Protein AF-A0A061P951-F1 (afdb_monomer)

pLDDT: mean 80.26, std 15.54, range [31.3, 96.44]

Secondary structure (DSSP, 8-state):
---------EEEEEETTEEEEE--TT--HHHHHHHHHHHHHHHHT--S-TTS--HHHHHHHHHHHHHHHHHHHS-HHHHHHHHHHHTTT-SEEEHHHHHHHHT--HHHHHHHHHHHHSS--SEEEE-TTS-EEEE-----

Solvent-accessible surface area (backbone atoms only — not comparable to full-atom values): 8214 Å² total; per-residue (Å²): 130,83,88,84,64,92,66,79,51,50,57,46,73,75,60,62,68,34,60,54,76,45,73,62,83,91,60,56,69,49,58,47,51,53,52,50,39,24,38,47,30,49,30,62,64,44,79,75,83,83,82,80,73,52,74,68,53,52,54,49,52,53,52,47,16,49,53,48,23,39,46,69,64,56,35,73,72,54,52,55,51,48,50,57,62,49,53,72,79,35,72,60,44,45,40,59,61,53,7,58,75,60,56,46,52,48,71,56,37,37,54,42,43,21,72,73,71,76,46,78,51,53,28,41,32,62,44,98,88,73,49,77,46,77,37,66,85,77,88,130

Foldseek 3Di:
DDPPDPQPWAWDADDQLDTDTDHDPPDDPQVSLLSVQLRSLLSNPPPDDPPDDDPVRVVVSSVRSNLRSLCVLCPPVVVVVCCVVVQVPDQKAFLCNVCVVSVHDSVSSQVSVCVVPVDGFGIKGADPVRDIDGDDDDDD

Structure (mmCIF, N/CA/C/O backbone):
data_AF-A0A061P951-F1
#
_entry.id   AF-A0A061P951-F1
#
loop_
_atom_site.group_PDB
_atom_site.id
_atom_site.type_symbol
_atom_site.label_atom_id
_atom_site.label_alt_id
_atom_site.label_comp_id
_atom_site.label_asym_id
_atom_site.label_entity_id
_atom_site.label_seq_id
_atom_site.pdbx_PDB_ins_code
_atom_site.Cartn_x
_atom_site.Cartn_y
_atom_site.Cartn_z
_atom_site.occupancy
_atom_site.B_iso_or_equiv
_atom_site.auth_seq_id
_atom_site.auth_comp_id
_atom_site.auth_asym_id
_atom_site.auth_atom_id
_atom_site.pdbx_PDB_model_num
ATOM 1 N N . MET A 1 1 ? -7.366 17.453 -5.334 1.00 31.30 1 MET A N 1
ATOM 2 C CA . MET A 1 1 ? -8.594 17.845 -4.598 1.00 31.30 1 MET A CA 1
ATOM 3 C C . MET A 1 1 ? -8.644 17.058 -3.296 1.00 31.30 1 MET A C 1
ATOM 5 O O . MET A 1 1 ? -8.200 15.916 -3.319 1.00 31.30 1 MET A O 1
ATOM 9 N N . PRO A 1 2 ? -9.103 17.628 -2.170 1.00 33.25 2 PRO A N 1
ATOM 10 C CA . PRO A 1 2 ? -9.128 16.900 -0.907 1.00 33.25 2 PRO A CA 1
ATOM 11 C C . PRO A 1 2 ? -10.163 15.774 -1.002 1.00 33.25 2 PRO A C 1
ATOM 13 O O . PRO A 1 2 ? -11.293 16.011 -1.425 1.00 33.25 2 PRO A O 1
ATOM 16 N N . MET A 1 3 ? -9.773 14.555 -0.626 1.00 39.06 3 MET A N 1
ATOM 17 C CA . MET A 1 3 ? -10.649 13.383 -0.497 1.00 39.06 3 MET A CA 1
ATOM 18 C C . MET A 1 3 ? -11.607 13.579 0.689 1.00 39.06 3 MET A C 1
ATOM 20 O O . MET A 1 3 ? -11.475 12.968 1.742 1.00 39.06 3 MET A O 1
ATOM 24 N N . GLY A 1 4 ? -12.549 14.508 0.534 1.00 38.22 4 GLY A N 1
ATOM 25 C CA . GLY A 1 4 ? -13.645 14.773 1.455 1.00 38.22 4 GLY A CA 1
ATOM 26 C C . GLY A 1 4 ? -14.861 13.9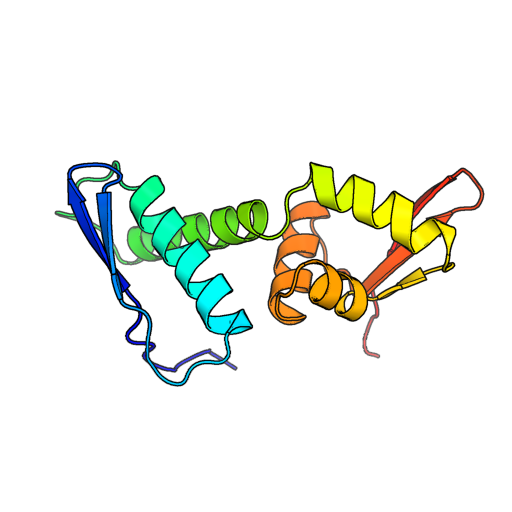40 1.078 1.00 38.22 4 GLY A C 1
ATOM 27 O O . GLY A 1 4 ? -15.835 14.468 0.553 1.00 38.22 4 GLY A O 1
ATOM 28 N N . VAL A 1 5 ? -14.807 12.639 1.345 1.00 41.31 5 VAL A N 1
ATOM 29 C CA . VAL A 1 5 ? -16.009 11.819 1.511 1.00 41.31 5 VAL A CA 1
ATOM 30 C C . VAL A 1 5 ? -15.888 11.233 2.901 1.00 41.31 5 VAL A C 1
ATOM 32 O O . VAL A 1 5 ? -14.905 10.562 3.206 1.00 41.31 5 VAL A O 1
ATOM 35 N N . THR A 1 6 ? -16.852 11.537 3.764 1.00 40.06 6 THR A N 1
ATOM 36 C CA . THR A 1 6 ? -17.014 10.938 5.089 1.00 40.06 6 THR A CA 1
ATOM 37 C C . THR A 1 6 ? -17.248 9.434 4.912 1.00 40.06 6 THR A C 1
ATOM 39 O O . THR A 1 6 ? -18.378 8.953 4.894 1.00 40.06 6 THR A O 1
ATOM 42 N N . ASN A 1 7 ? -16.163 8.692 4.694 1.00 48.09 7 ASN A N 1
ATOM 43 C CA . ASN A 1 7 ? -16.149 7.248 4.545 1.00 48.09 7 ASN A CA 1
ATOM 44 C C . ASN A 1 7 ? -16.440 6.645 5.916 1.00 48.09 7 ASN A C 1
ATOM 46 O O . ASN A 1 7 ? -15.663 6.790 6.852 1.00 48.09 7 ASN A O 1
ATOM 50 N N . ILE A 1 8 ? -17.578 5.970 6.049 1.00 57.94 8 ILE A N 1
ATOM 51 C CA . ILE A 1 8 ? -18.028 5.386 7.321 1.00 57.94 8 ILE A CA 1
ATOM 52 C C . ILE A 1 8 ? -17.405 3.992 7.514 1.00 57.94 8 ILE A C 1
ATOM 54 O O . ILE A 1 8 ? -18.065 3.065 7.984 1.00 57.94 8 ILE A O 1
ATOM 58 N N . SER A 1 9 ? -16.155 3.810 7.088 1.00 69.31 9 SER A N 1
ATOM 59 C CA . SER A 1 9 ? -15.385 2.614 7.427 1.00 69.31 9 SER A CA 1
ATOM 60 C C . SER A 1 9 ? -14.524 2.948 8.634 1.00 69.31 9 SER A C 1
ATOM 62 O O . SER A 1 9 ? -13.980 4.045 8.702 1.00 69.31 9 SER A O 1
ATOM 64 N N . LYS A 1 10 ? -14.544 2.069 9.635 1.00 78.81 10 LYS A N 1
ATOM 65 C CA . LYS A 1 10 ? -13.836 2.285 10.898 1.00 78.81 10 LYS A CA 1
ATOM 66 C C . LYS A 1 10 ? -13.579 0.976 11.623 1.00 78.81 10 LYS A C 1
ATOM 68 O O . LYS A 1 10 ? -14.435 0.081 11.644 1.00 78.81 10 LYS A O 1
ATOM 73 N N . ALA A 1 11 ? -12.455 0.907 12.309 1.00 77.12 11 ALA A N 1
ATOM 74 C CA . ALA A 1 11 ? -12.149 -0.099 13.300 1.00 77.12 11 ALA A CA 1
ATOM 75 C C . ALA A 1 11 ? -12.645 0.332 14.685 1.00 77.12 11 ALA A C 1
ATOM 77 O O . ALA A 1 11 ? -12.421 1.453 15.138 1.00 77.12 11 ALA A O 1
ATOM 78 N N . ILE A 1 12 ? -13.301 -0.587 15.394 1.00 77.06 12 ILE A N 1
ATOM 79 C CA . ILE A 1 12 ? -13.645 -0.430 16.809 1.00 77.06 12 ILE A CA 1
ATOM 80 C C . ILE A 1 12 ? -12.785 -1.410 17.616 1.00 77.06 12 ILE A C 1
ATOM 82 O O . ILE A 1 12 ? -13.048 -2.620 17.566 1.00 77.06 12 ILE A O 1
ATOM 86 N N . PRO A 1 13 ? -11.757 -0.935 18.342 1.00 72.62 13 PRO A N 1
ATOM 87 C CA . PRO A 1 13 ? -10.932 -1.795 19.181 1.00 72.62 13 PRO A CA 1
ATOM 88 C C . PRO A 1 13 ? -11.735 -2.310 20.385 1.00 72.62 13 PRO A C 1
ATOM 90 O O . PRO A 1 13 ? -12.530 -1.588 20.980 1.00 72.62 13 PRO A O 1
ATOM 93 N N . ILE A 1 14 ? -11.520 -3.575 20.756 1.00 69.69 14 ILE A N 1
ATOM 94 C CA . ILE A 1 14 ? -12.131 -4.212 21.937 1.00 69.69 14 ILE A CA 1
ATOM 95 C C . ILE A 1 14 ? -11.078 -4.397 23.038 1.00 69.69 14 ILE A C 1
ATOM 97 O O . ILE A 1 14 ? -11.313 -4.021 24.184 1.00 69.69 14 ILE A O 1
ATOM 101 N N . LYS A 1 15 ? -9.915 -4.988 22.711 1.00 65.69 15 LYS A N 1
ATOM 102 C CA . LYS A 1 15 ? -8.765 -5.137 23.628 1.00 65.69 15 LYS A CA 1
ATOM 103 C C . LYS A 1 15 ? -7.498 -5.545 22.871 1.00 65.69 15 LYS A C 1
ATOM 105 O O . LYS A 1 15 ? -7.503 -6.569 22.186 1.00 65.69 15 LYS A O 1
ATOM 110 N N . GLY A 1 16 ? -6.399 -4.813 23.069 1.00 66.81 16 GLY A N 1
ATOM 111 C CA . GLY A 1 16 ? -5.144 -5.057 22.345 1.00 66.81 16 GLY A CA 1
ATOM 112 C C . GLY A 1 16 ? -5.375 -5.035 20.831 1.00 66.81 16 GLY A C 1
ATOM 113 O O . GLY A 1 16 ? -6.170 -4.239 20.344 1.00 66.81 16 GLY A O 1
ATOM 114 N N . ARG A 1 17 ? -4.778 -5.983 20.100 1.00 71.00 17 ARG A N 1
ATOM 115 C CA . ARG A 1 17 ? -4.893 -6.097 18.631 1.00 71.00 17 ARG A CA 1
ATOM 116 C C . ARG A 1 17 ? -6.195 -6.743 18.132 1.00 71.00 17 ARG A C 1
ATOM 118 O O . ARG A 1 17 ? -6.196 -7.447 17.126 1.00 71.00 17 ARG A O 1
ATOM 125 N N . ARG A 1 18 ? -7.295 -6.605 18.877 1.00 75.75 18 ARG A N 1
ATOM 126 C CA . ARG A 1 18 ? -8.603 -7.192 18.542 1.00 75.75 18 ARG A CA 1
ATOM 127 C C . ARG A 1 18 ? -9.654 -6.104 18.436 1.00 75.75 18 ARG A C 1
ATOM 129 O O . ARG A 1 18 ? -9.742 -5.247 19.314 1.00 75.75 18 ARG A O 1
ATOM 136 N N . GLY A 1 19 ? -10.503 -6.208 17.424 1.00 83.38 19 GLY A N 1
ATOM 137 C CA . GLY A 1 19 ? -11.596 -5.276 17.195 1.00 83.38 19 GLY A CA 1
ATOM 138 C C . GLY A 1 19 ? -12.556 -5.763 16.121 1.00 83.38 19 GLY A C 1
ATOM 139 O O . GLY A 1 19 ? -12.377 -6.839 15.550 1.00 83.38 19 GLY A O 1
ATOM 140 N N . ILE A 1 20 ? -13.581 -4.958 15.871 1.00 86.25 20 ILE A N 1
ATOM 141 C CA . ILE A 1 20 ? -14.534 -5.152 14.779 1.00 86.25 20 ILE A CA 1
ATOM 142 C C . ILE A 1 20 ? -14.242 -4.087 13.728 1.00 86.25 20 ILE A C 1
ATOM 144 O O . ILE A 1 20 ? -14.211 -2.903 14.058 1.00 86.25 20 ILE A O 1
ATOM 148 N N . ILE A 1 21 ? -14.044 -4.504 12.479 1.00 89.56 21 ILE A N 1
ATOM 149 C CA . ILE A 1 21 ? -13.874 -3.591 11.347 1.00 89.56 21 ILE A CA 1
ATOM 150 C C . ILE A 1 21 ? -15.202 -3.492 10.607 1.00 89.56 21 ILE A C 1
ATOM 152 O O . ILE A 1 21 ? -15.759 -4.501 10.171 1.00 89.56 21 ILE A O 1
ATOM 156 N N . TYR A 1 22 ? -15.695 -2.269 10.453 1.00 90.44 22 TYR A N 1
ATOM 157 C CA . TYR A 1 22 ? -16.859 -1.966 9.634 1.00 90.44 22 TYR A CA 1
ATOM 158 C C . TYR A 1 22 ? -16.378 -1.464 8.281 1.00 90.44 22 TYR A C 1
ATOM 160 O O . TYR A 1 22 ? -15.652 -0.476 8.213 1.00 90.44 22 TYR A O 1
ATOM 168 N N . ILE A 1 23 ? -16.798 -2.140 7.213 1.00 88.88 23 ILE A N 1
ATOM 169 C CA . ILE A 1 23 ? -16.524 -1.731 5.835 1.00 88.88 23 ILE A CA 1
ATOM 170 C C . ILE A 1 23 ? -17.840 -1.340 5.180 1.00 88.88 23 ILE A C 1
ATOM 172 O O . ILE A 1 23 ? -18.815 -2.095 5.220 1.00 88.88 23 ILE A O 1
ATOM 176 N N . GLN A 1 24 ? -17.859 -0.175 4.542 1.00 87.50 24 GLN A N 1
ATOM 177 C CA . GLN A 1 24 ? -19.032 0.305 3.826 1.00 87.50 24 GLN A CA 1
ATOM 178 C C . GLN A 1 24 ? -19.462 -0.661 2.702 1.00 87.50 24 GLN A C 1
ATOM 180 O O . GLN A 1 24 ? -18.668 -1.124 1.873 1.00 87.50 24 GLN A O 1
ATOM 185 N N . SER A 1 25 ? -20.765 -0.947 2.649 1.00 86.44 25 SER A N 1
ATOM 186 C CA . SER A 1 25 ? -21.379 -1.729 1.574 1.00 86.44 25 SER A CA 1
ATOM 187 C C . SER A 1 25 ? -21.386 -0.956 0.250 1.00 86.44 25 SER A C 1
ATOM 189 O O . SER A 1 25 ? -21.491 0.264 0.237 1.00 86.44 25 SER A O 1
ATOM 191 N N . GLY A 1 26 ? -21.317 -1.666 -0.880 1.00 89.31 26 GLY A N 1
ATOM 192 C CA . GLY A 1 26 ? -21.359 -1.053 -2.218 1.00 89.31 26 GLY A CA 1
ATOM 193 C C . GLY A 1 26 ? -20.015 -0.562 -2.773 1.00 89.31 26 GLY A C 1
ATOM 194 O O . GLY A 1 26 ? -19.941 -0.239 -3.952 1.00 89.31 26 GLY A O 1
ATOM 195 N N . LEU A 1 27 ? -18.939 -0.571 -1.979 1.00 90.31 27 LEU A N 1
ATOM 196 C CA . LEU A 1 27 ? -17.596 -0.275 -2.490 1.00 90.31 27 LEU A CA 1
ATOM 197 C C . LEU A 1 27 ? -17.070 -1.390 -3.413 1.00 90.31 27 LEU A C 1
ATOM 199 O O . LEU A 1 27 ? -17.359 -2.578 -3.204 1.00 90.31 27 LEU A O 1
ATOM 203 N N . ASN A 1 28 ? -16.249 -1.001 -4.395 1.00 92.94 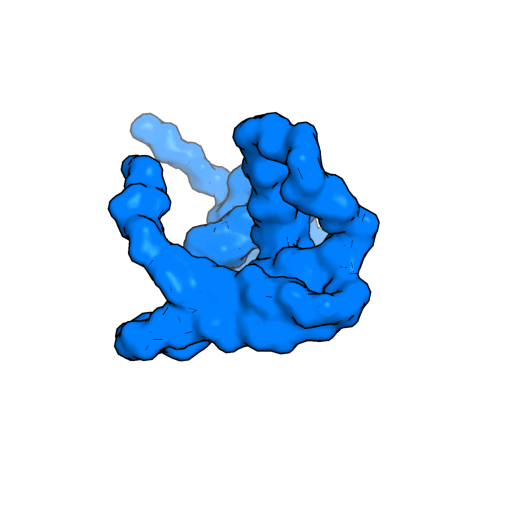28 ASN A N 1
ATOM 204 C CA . ASN A 1 28 ? -15.494 -1.932 -5.236 1.00 92.94 28 ASN A CA 1
ATOM 205 C C . ASN A 1 28 ? -14.607 -2.844 -4.350 1.00 92.94 28 ASN A C 1
ATOM 207 O O . ASN A 1 28 ? -14.018 -2.350 -3.384 1.00 92.94 28 ASN A O 1
ATOM 211 N N . PRO A 1 29 ? -14.488 -4.153 -4.657 1.00 93.88 29 PRO A N 1
ATOM 212 C CA . PRO A 1 29 ? -13.635 -5.089 -3.919 1.00 93.88 29 PRO A CA 1
ATOM 213 C C . PRO A 1 29 ? -12.193 -4.620 -3.656 1.00 93.88 29 PRO A C 1
ATOM 215 O O . PRO A 1 29 ? -11.696 -4.820 -2.550 1.00 93.88 29 PRO A O 1
ATOM 218 N N . ILE A 1 30 ? -11.539 -3.965 -4.620 1.00 95.00 30 ILE A N 1
ATOM 219 C CA . ILE A 1 30 ? -10.175 -3.430 -4.477 1.00 95.00 30 ILE A CA 1
ATOM 220 C C . ILE A 1 30 ? -10.133 -2.356 -3.387 1.00 95.00 30 ILE A C 1
ATOM 222 O O . ILE A 1 30 ? -9.312 -2.427 -2.475 1.00 95.00 30 ILE A O 1
ATOM 226 N N . ILE A 1 31 ? -11.074 -1.410 -3.424 1.00 94.19 31 ILE A N 1
ATOM 227 C CA . ILE A 1 31 ? -11.181 -0.347 -2.417 1.00 94.19 31 ILE A CA 1
ATOM 228 C C . ILE A 1 31 ? -11.489 -0.936 -1.039 1.00 94.19 31 ILE A C 1
ATOM 230 O O . ILE A 1 31 ? -10.866 -0.555 -0.053 1.00 94.19 31 ILE A O 1
ATOM 234 N N . LYS A 1 32 ? -12.393 -1.922 -0.960 1.00 94.12 32 LYS A N 1
ATOM 235 C CA . LYS A 1 32 ? -12.680 -2.624 0.302 1.00 94.12 32 LYS A CA 1
ATOM 236 C C . LYS A 1 32 ? -11.442 -3.295 0.877 1.00 94.12 32 LYS A C 1
ATOM 238 O O . LYS A 1 32 ? -11.249 -3.237 2.084 1.00 94.12 32 LYS A O 1
ATOM 243 N N . LYS A 1 33 ? -10.621 -3.927 0.033 1.00 95.62 33 LYS A N 1
ATOM 244 C CA . LYS A 1 33 ? -9.368 -4.564 0.453 1.00 95.62 33 LYS A CA 1
ATOM 245 C C . LYS A 1 33 ? -8.392 -3.536 1.023 1.00 95.62 33 LYS A C 1
ATOM 247 O O . LYS A 1 33 ? -7.806 -3.795 2.068 1.00 95.62 33 LYS A O 1
ATOM 252 N N . ILE A 1 34 ? -8.247 -2.389 0.360 1.00 95.44 34 ILE A N 1
ATOM 253 C CA . ILE A 1 34 ? -7.374 -1.297 0.813 1.00 95.44 34 ILE A CA 1
ATOM 254 C C . ILE A 1 34 ? -7.834 -0.767 2.173 1.00 95.44 34 ILE A C 1
ATOM 256 O O . ILE A 1 34 ? -7.050 -0.769 3.117 1.00 95.44 34 ILE A O 1
ATOM 260 N N . ILE A 1 35 ? -9.115 -0.416 2.305 1.00 93.94 35 ILE A N 1
ATOM 261 C CA . ILE A 1 35 ? -9.685 0.068 3.571 1.00 93.94 35 ILE A CA 1
ATOM 262 C C . ILE A 1 35 ? -9.542 -0.990 4.668 1.00 93.94 35 ILE A C 1
ATOM 264 O O . ILE A 1 35 ? -9.122 -0.684 5.775 1.00 93.94 35 ILE A O 1
ATOM 268 N N . LEU A 1 36 ? -9.846 -2.255 4.370 1.00 94.38 36 LEU A N 1
ATOM 269 C CA . LEU A 1 36 ? -9.705 -3.338 5.340 1.00 94.38 36 LEU A CA 1
ATOM 270 C C . LEU A 1 36 ? -8.261 -3.481 5.834 1.00 94.38 36 LEU A C 1
ATOM 272 O O . LEU A 1 36 ? -8.061 -3.727 7.020 1.00 94.38 36 LEU A O 1
ATOM 276 N N . ALA A 1 37 ? -7.272 -3.335 4.951 1.00 95.19 37 ALA A N 1
ATOM 277 C CA . ALA A 1 37 ? -5.865 -3.377 5.330 1.00 95.19 37 ALA A CA 1
ATOM 278 C C . ALA A 1 37 ? -5.489 -2.206 6.249 1.00 95.19 37 ALA A C 1
ATOM 280 O O . ALA A 1 37 ? -4.809 -2.421 7.248 1.00 95.19 37 ALA A O 1
ATOM 281 N N . GLU A 1 38 ? -5.968 -0.998 5.954 1.00 92.38 38 GLU A N 1
ATOM 282 C CA . GLU A 1 38 ? -5.745 0.194 6.780 1.00 92.38 38 GLU A CA 1
ATOM 283 C C . GLU A 1 38 ? -6.360 0.042 8.175 1.00 92.38 38 GLU A C 1
ATOM 285 O O . GLU A 1 38 ? -5.655 0.141 9.179 1.00 92.38 38 GLU A O 1
ATOM 290 N N . GLU A 1 39 ? -7.633 -0.344 8.256 1.00 90.19 39 GLU A N 1
ATOM 291 C CA . GLU A 1 39 ? -8.336 -0.586 9.523 1.00 90.19 39 GLU A CA 1
ATOM 292 C C . GLU A 1 39 ? -7.734 -1.746 10.323 1.00 90.19 39 GLU A C 1
ATOM 294 O O . GLU A 1 39 ? -7.665 -1.721 11.557 1.00 90.19 39 GLU A O 1
ATOM 299 N N . PHE A 1 40 ? -7.244 -2.775 9.631 1.00 91.88 40 PHE A N 1
ATOM 300 C CA . PHE A 1 40 ? -6.471 -3.834 10.261 1.00 91.88 40 PHE A CA 1
ATOM 301 C C . PHE A 1 40 ? -5.178 -3.284 10.872 1.00 91.88 40 PHE A C 1
ATOM 303 O O . PHE A 1 40 ? -4.859 -3.619 12.013 1.00 91.88 40 PHE A O 1
ATOM 310 N N . CYS A 1 41 ? -4.452 -2.420 10.160 1.00 90.38 41 CYS A N 1
ATOM 311 C CA . CYS A 1 41 ? -3.249 -1.772 10.675 1.00 90.38 41 CYS A CA 1
ATOM 312 C C . CYS A 1 41 ? -3.555 -0.849 11.863 1.00 90.38 41 CYS A C 1
ATOM 314 O O . CYS A 1 41 ? -2.795 -0.864 12.832 1.00 90.38 41 CYS A O 1
ATOM 316 N N . HIS A 1 42 ? -4.689 -0.143 11.863 1.00 85.25 42 HIS A N 1
ATOM 317 C CA . HIS A 1 42 ? -5.160 0.615 13.025 1.00 85.25 42 HIS A CA 1
ATOM 318 C C . HIS A 1 42 ? -5.338 -0.266 14.263 1.00 85.25 42 HIS A C 1
ATOM 320 O O . HIS A 1 42 ? -4.868 0.090 15.346 1.00 85.25 42 HIS A O 1
ATOM 326 N N . LEU A 1 43 ? -5.977 -1.433 14.121 1.00 85.75 43 LEU A N 1
ATOM 327 C CA . LEU A 1 43 ? -6.131 -2.388 15.224 1.00 85.75 43 LEU A CA 1
ATOM 328 C C . LEU A 1 43 ? -4.802 -3.018 15.635 1.00 85.75 43 LEU A C 1
ATOM 330 O O . LEU A 1 43 ? -4.559 -3.232 16.821 1.00 85.75 43 LEU A O 1
ATOM 334 N N . TYR A 1 44 ? -3.946 -3.343 14.672 1.00 84.56 44 TYR A N 1
ATOM 335 C CA . TYR A 1 44 ? -2.671 -3.997 14.935 1.00 84.56 44 TYR A CA 1
ATOM 336 C C . TYR A 1 44 ? -1.710 -3.091 15.713 1.00 84.56 44 TYR A C 1
ATOM 338 O O . TYR A 1 44 ? -1.021 -3.561 16.621 1.00 84.56 44 TYR A O 1
ATOM 346 N N . SER A 1 45 ? -1.699 -1.800 15.382 1.00 78.44 45 SER A N 1
ATOM 347 C CA . SER A 1 45 ? -0.838 -0.786 15.996 1.00 78.44 45 SER A CA 1
ATOM 348 C C . SER A 1 45 ? -1.399 -0.199 17.291 1.00 78.44 45 SER A C 1
ATOM 350 O O . SER A 1 45 ? -0.721 0.597 17.938 1.00 78.44 45 SER A O 1
ATOM 352 N N . HIS A 1 46 ? -2.615 -0.584 17.696 1.00 69.25 46 HIS A N 1
ATOM 353 C CA . HIS A 1 46 ? -3.248 -0.088 18.917 1.00 69.25 46 HIS A CA 1
ATOM 354 C C . HIS A 1 46 ? -2.516 -0.570 20.185 1.00 69.25 46 HIS A C 1
ATOM 356 O O . HIS A 1 46 ? -2.848 -1.595 20.785 1.00 69.25 46 HIS A O 1
ATOM 362 N N . GLU A 1 47 ? -1.536 0.224 20.620 1.00 55.94 47 GLU A N 1
ATOM 363 C CA . GLU A 1 47 ? -0.977 0.226 21.980 1.00 55.94 47 GLU A CA 1
ATOM 364 C C . GLU A 1 47 ? -1.238 1.553 22.727 1.00 55.94 47 GLU A C 1
ATOM 366 O O . GLU A 1 47 ? -0.890 1.679 23.902 1.00 55.94 47 GLU A O 1
ATOM 371 N N . GLN A 1 48 ? -1.879 2.547 22.095 1.00 54.56 48 GLN A N 1
ATOM 372 C CA . GLN A 1 48 ? -2.039 3.887 22.674 1.00 54.56 48 GLN A CA 1
ATOM 373 C C . GLN A 1 48 ? -3.362 4.072 23.435 1.00 54.56 48 GLN A C 1
ATOM 375 O O . GLN A 1 48 ? -4.448 3.727 22.971 1.00 54.56 48 GLN A O 1
ATOM 380 N N . LYS A 1 49 ? -3.257 4.618 24.656 1.00 50.69 49 LYS A N 1
ATOM 381 C CA . LYS A 1 49 ? -4.393 5.002 25.506 1.00 50.69 49 L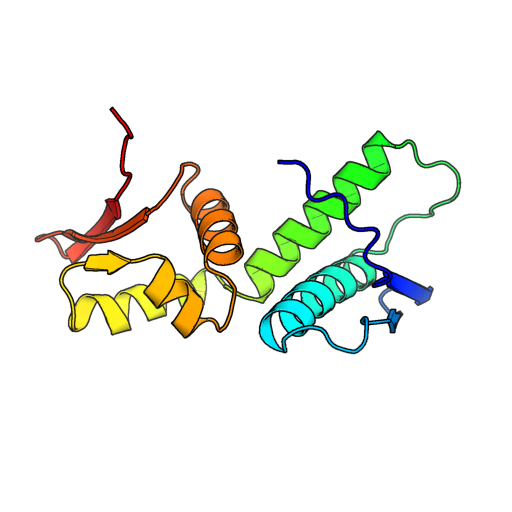YS A CA 1
ATOM 382 C C . LYS A 1 49 ? -4.956 6.339 25.015 1.00 50.69 49 LYS A C 1
ATOM 384 O O . LYS A 1 49 ? -4.436 7.395 25.350 1.00 50.69 49 LYS A O 1
ATOM 389 N N . GLN A 1 50 ? -6.044 6.256 24.264 1.00 50.16 50 GLN A N 1
ATOM 390 C CA . GLN A 1 50 ? -6.705 7.326 23.510 1.00 50.16 50 GLN A CA 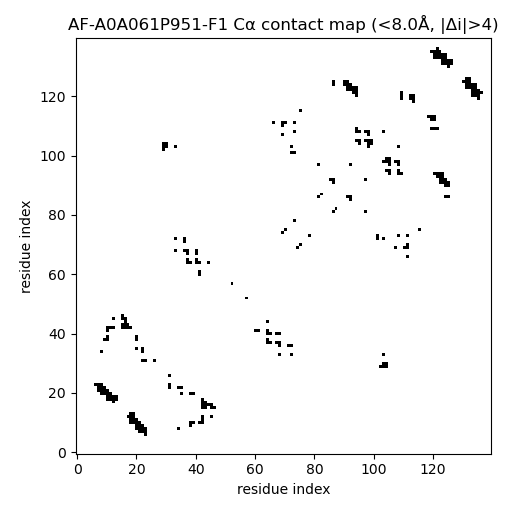1
ATOM 391 C C . GLN A 1 50 ? -7.428 8.407 24.352 1.00 50.16 50 GLN A C 1
ATOM 393 O O . GLN A 1 50 ? -8.437 8.949 23.910 1.00 50.16 50 GLN A O 1
ATOM 398 N N . LEU A 1 51 ? -6.997 8.710 25.582 1.00 48.09 51 LEU A N 1
ATOM 399 C CA . LEU A 1 51 ? -7.774 9.602 26.460 1.00 48.09 51 LEU A CA 1
ATOM 400 C C . LEU A 1 51 ? -7.425 11.097 26.366 1.00 48.09 51 LEU A C 1
ATOM 402 O O . LEU A 1 51 ? -8.208 11.895 26.865 1.00 48.09 51 LEU A O 1
ATOM 406 N N . GLU A 1 52 ? -6.348 11.510 25.687 1.00 51.69 52 GLU A N 1
ATOM 407 C CA . GLU A 1 52 ? -5.965 12.938 25.590 1.00 51.69 52 GLU A CA 1
ATOM 408 C C . GLU A 1 52 ? -5.233 13.285 24.275 1.00 51.69 52 GLU A C 1
ATOM 410 O O . GLU A 1 52 ? -4.229 13.998 24.264 1.00 51.69 52 GLU A O 1
ATOM 415 N N . GLU A 1 53 ? -5.673 12.745 23.136 1.00 60.12 53 GLU A N 1
ATOM 416 C CA . GLU A 1 53 ? -4.925 12.917 21.885 1.00 60.12 53 GLU A CA 1
ATOM 417 C C . GLU A 1 53 ? -5.312 14.172 21.091 1.00 60.12 53 GLU A C 1
ATOM 419 O O . GLU A 1 53 ? -6.469 14.419 20.759 1.00 60.12 53 GLU A O 1
ATOM 424 N N . SER A 1 54 ? -4.295 14.970 20.760 1.00 71.62 54 SER A N 1
ATOM 425 C CA . SER A 1 54 ? -4.412 16.120 19.861 1.00 71.62 54 SER A CA 1
ATOM 426 C C . SER A 1 54 ? -4.701 15.688 18.414 1.00 71.62 54 SER A C 1
ATOM 428 O O . SER A 1 54 ? -4.292 14.606 17.995 1.00 71.62 54 SER A O 1
ATOM 430 N N . ASN A 1 55 ? -5.278 16.574 17.592 1.00 72.50 55 ASN A N 1
ATOM 431 C CA . ASN A 1 55 ? -5.464 16.337 16.147 1.00 72.50 55 ASN A CA 1
ATOM 432 C C . ASN A 1 55 ? -4.162 15.939 15.417 1.00 72.50 55 ASN A C 1
ATOM 434 O O . ASN A 1 55 ? -4.192 15.206 14.433 1.00 72.50 55 ASN A O 1
ATOM 438 N N . SER A 1 56 ? -3.005 16.404 15.903 1.00 75.44 56 SER A N 1
ATOM 439 C CA . SER A 1 56 ? -1.693 16.023 15.363 1.00 75.44 56 SER A CA 1
ATOM 440 C C . SER A 1 56 ? -1.362 14.552 15.630 1.00 75.44 56 SER A C 1
ATOM 442 O O . SER A 1 56 ? -0.798 13.881 14.769 1.00 75.44 56 SER A O 1
ATOM 444 N N . SER A 1 57 ? -1.740 14.034 16.800 1.00 74.50 57 SER A N 1
ATOM 445 C CA . SER A 1 57 ? -1.567 12.623 17.158 1.00 74.50 57 SER A CA 1
ATOM 446 C C . SER A 1 57 ? -2.444 11.725 16.288 1.00 74.50 57 SER A C 1
ATOM 448 O O . SER A 1 57 ? -1.931 10.768 15.716 1.00 74.50 57 SER A O 1
ATOM 450 N N . ILE A 1 58 ? -3.710 12.107 16.084 1.00 77.12 58 ILE A N 1
ATOM 451 C CA . ILE A 1 58 ? -4.644 11.383 15.207 1.00 77.12 58 ILE A CA 1
ATOM 452 C C . ILE A 1 58 ? -4.061 11.273 13.796 1.00 77.12 58 ILE A C 1
ATOM 454 O O . ILE A 1 58 ? -3.854 10.172 13.301 1.00 77.12 58 ILE A O 1
ATOM 458 N N . ASN A 1 59 ? -3.666 12.396 13.188 1.00 80.62 59 ASN A N 1
ATOM 459 C CA . ASN A 1 59 ? -3.096 12.394 11.837 1.00 80.62 59 ASN A CA 1
ATOM 460 C C . ASN A 1 59 ? -1.834 11.525 11.710 1.00 80.62 59 ASN A C 1
ATOM 462 O O . ASN A 1 59 ? -1.572 10.960 10.648 1.00 80.62 59 ASN A O 1
ATOM 466 N N . LYS A 1 60 ? -1.028 11.414 12.773 1.00 83.88 60 LYS A N 1
ATOM 467 C CA . LYS A 1 60 ? 0.140 10.525 12.782 1.00 83.88 60 LYS A CA 1
ATOM 468 C C . LYS A 1 60 ? -0.267 9.057 12.781 1.00 83.88 60 LYS A C 1
ATOM 470 O O . LYS A 1 60 ? 0.343 8.289 12.044 1.00 83.88 60 LYS A O 1
ATOM 475 N N . VAL A 1 61 ? -1.270 8.683 13.572 1.00 83.75 61 VAL A N 1
ATOM 476 C CA . VAL A 1 61 ? -1.783 7.307 13.631 1.00 83.75 61 VAL A CA 1
ATOM 477 C C . VAL A 1 61 ? -2.408 6.908 12.294 1.00 83.75 61 VAL A C 1
ATOM 479 O O . VAL A 1 61 ? -2.088 5.838 11.784 1.00 83.75 61 VAL A O 1
ATOM 482 N N . GLU A 1 62 ? -3.199 7.791 11.681 1.00 84.44 62 GLU A N 1
ATOM 483 C CA . GLU A 1 62 ? -3.756 7.608 10.330 1.00 84.44 62 GLU A CA 1
ATOM 484 C C . GLU A 1 62 ? -2.648 7.386 9.293 1.00 84.44 62 GLU A C 1
ATOM 486 O O . GLU A 1 62 ? -2.618 6.376 8.589 1.00 84.44 62 GLU A O 1
ATOM 491 N N . ASN A 1 63 ? -1.653 8.277 9.252 1.00 88.56 63 ASN A N 1
ATOM 492 C CA . ASN A 1 63 ? -0.531 8.136 8.323 1.00 88.56 63 ASN A CA 1
ATOM 493 C C . ASN A 1 63 ? 0.281 6.859 8.573 1.00 88.56 63 ASN A C 1
ATOM 495 O O . ASN A 1 63 ? 0.755 6.231 7.622 1.00 88.56 63 ASN A O 1
ATOM 499 N N . GLN A 1 64 ? 0.456 6.462 9.834 1.00 90.19 64 GLN A N 1
ATOM 500 C CA . GLN A 1 64 ? 1.156 5.233 10.185 1.00 90.19 64 GLN A CA 1
ATOM 501 C C . GLN A 1 64 ? 0.385 4.002 9.703 1.00 90.19 64 GLN A C 1
ATOM 503 O O . GLN A 1 64 ? 0.985 3.128 9.077 1.00 90.19 64 GLN A O 1
ATOM 508 N N . ALA A 1 65 ? -0.925 3.938 9.947 1.00 90.25 65 ALA A N 1
ATOM 509 C CA . ALA A 1 65 ? -1.768 2.836 9.496 1.00 90.25 65 ALA A CA 1
ATOM 510 C C . ALA A 1 65 ? -1.791 2.737 7.967 1.00 90.25 65 ALA A C 1
ATOM 512 O O . ALA A 1 65 ? -1.556 1.654 7.429 1.00 90.25 65 ALA A O 1
ATOM 513 N N . LYS A 1 66 ? -1.935 3.868 7.268 1.00 93.06 66 LYS A N 1
ATOM 514 C CA . LYS A 1 66 ? -1.851 3.945 5.804 1.00 93.06 66 LYS A CA 1
ATOM 515 C C . LYS A 1 66 ? -0.504 3.451 5.269 1.00 93.06 66 LYS A C 1
ATOM 517 O O . LYS A 1 66 ? -0.453 2.648 4.336 1.00 93.06 66 LYS A O 1
ATOM 522 N N . THR A 1 67 ? 0.597 3.873 5.893 1.00 94.25 67 THR A N 1
ATOM 523 C CA . THR A 1 67 ? 1.951 3.422 5.528 1.00 94.25 67 THR A CA 1
ATOM 524 C C . THR A 1 67 ? 2.083 1.911 5.720 1.00 94.25 67 THR A C 1
ATOM 526 O O . THR A 1 67 ? 2.557 1.202 4.834 1.00 94.25 67 THR A O 1
ATOM 529 N N . MET A 1 68 ? 1.627 1.389 6.859 1.00 93.88 68 MET A N 1
ATOM 530 C CA . MET A 1 68 ? 1.661 -0.043 7.150 1.00 93.88 68 MET A CA 1
ATOM 531 C C . MET A 1 68 ? 0.798 -0.855 6.184 1.00 93.88 68 MET A C 1
ATOM 533 O O . MET A 1 68 ? 1.244 -1.904 5.724 1.00 93.88 68 MET A O 1
ATOM 537 N N . ALA A 1 69 ? -0.388 -0.364 5.828 1.00 95.75 69 ALA A N 1
ATOM 538 C CA . ALA A 1 69 ? -1.256 -0.996 4.844 1.00 95.75 69 ALA A CA 1
ATOM 539 C C . ALA A 1 69 ? -0.581 -1.071 3.469 1.00 95.75 69 ALA A C 1
ATOM 541 O O . ALA A 1 69 ? -0.674 -2.096 2.794 1.00 95.75 69 ALA A O 1
ATOM 542 N N . ALA A 1 70 ? 0.168 -0.036 3.077 1.00 95.81 70 ALA A N 1
ATOM 543 C CA . ALA A 1 70 ? 0.950 -0.049 1.845 1.00 95.81 70 ALA A CA 1
ATOM 544 C C . ALA A 1 70 ? 2.035 -1.135 1.865 1.00 95.81 70 ALA A C 1
ATOM 546 O O . ALA A 1 70 ? 2.164 -1.895 0.905 1.00 95.81 70 ALA A O 1
ATOM 547 N N . TYR A 1 71 ? 2.770 -1.282 2.970 1.00 94.25 71 TYR A N 1
ATOM 548 C CA . TYR A 1 71 ? 3.738 -2.373 3.126 1.00 94.25 71 TYR A CA 1
ATOM 549 C C . TYR A 1 71 ? 3.087 -3.761 3.213 1.00 94.25 71 TYR A C 1
ATOM 551 O O . TYR A 1 71 ? 3.698 -4.736 2.781 1.00 94.25 71 TYR A O 1
ATOM 559 N N . LEU A 1 72 ? 1.865 -3.859 3.740 1.00 95.00 72 LEU A N 1
ATOM 560 C CA . LEU A 1 72 ? 1.111 -5.109 3.835 1.00 95.00 72 LEU A CA 1
ATOM 561 C C . LEU A 1 72 ? 0.598 -5.575 2.467 1.00 95.00 72 LEU A C 1
ATOM 563 O O . LEU A 1 72 ? 0.718 -6.750 2.134 1.00 95.00 72 LEU A O 1
ATOM 567 N N . LEU A 1 73 ? 0.020 -4.662 1.683 1.00 95.56 73 LEU A N 1
ATOM 568 C CA . LEU A 1 73 ? -0.578 -4.976 0.383 1.00 95.56 73 LEU A CA 1
ATOM 569 C C . LEU A 1 73 ? 0.451 -5.062 -0.745 1.00 95.56 73 LEU A C 1
ATOM 571 O O . LEU A 1 73 ? 0.206 -5.750 -1.732 1.00 95.56 73 LEU A O 1
ATOM 575 N N . MET A 1 74 ? 1.593 -4.391 -0.595 1.00 93.94 74 MET A N 1
ATOM 576 C CA . MET A 1 74 ? 2.691 -4.388 -1.561 1.00 93.94 74 MET A CA 1
ATOM 577 C C . MET A 1 74 ? 4.043 -4.549 -0.837 1.00 93.94 74 MET A C 1
ATOM 579 O O . MET A 1 74 ? 4.791 -3.577 -0.647 1.00 93.94 74 MET A O 1
ATOM 583 N N . PRO A 1 75 ? 4.380 -5.769 -0.383 1.00 91.81 75 PRO A N 1
ATOM 584 C CA . PRO A 1 75 ? 5.593 -6.011 0.398 1.00 91.81 75 PRO A CA 1
ATOM 585 C C . PRO A 1 75 ? 6.871 -5.778 -0.412 1.00 91.81 75 PRO A C 1
ATOM 587 O O . PRO A 1 75 ? 6.942 -6.121 -1.588 1.00 91.81 75 PRO A O 1
ATOM 590 N N . SER A 1 76 ? 7.921 -5.241 0.220 1.00 87.25 76 SER A N 1
ATOM 591 C CA . SER A 1 76 ? 9.191 -4.941 -0.471 1.00 87.25 76 SER A CA 1
ATOM 592 C C . SER A 1 76 ? 9.862 -6.175 -1.084 1.00 87.25 76 SER A C 1
ATOM 594 O O . SER A 1 76 ? 10.450 -6.072 -2.155 1.00 87.25 76 SER A O 1
ATOM 596 N N . SER A 1 77 ? 9.761 -7.339 -0.433 1.00 83.12 77 SER A N 1
ATOM 597 C CA . SER A 1 77 ? 10.288 -8.602 -0.969 1.00 83.12 77 SER A CA 1
ATOM 598 C C . SER A 1 77 ? 9.588 -9.002 -2.269 1.00 83.12 77 SER A C 1
ATOM 600 O O . SER A 1 77 ? 10.245 -9.370 -3.236 1.00 83.12 77 SER A O 1
ATOM 602 N N . LEU A 1 78 ? 8.263 -8.843 -2.306 1.00 77.94 78 LEU A N 1
ATOM 603 C CA . LEU A 1 78 ? 7.435 -9.142 -3.470 1.00 77.94 78 LEU A CA 1
ATOM 604 C C . LEU A 1 78 ? 7.610 -8.113 -4.581 1.00 77.94 78 LEU A C 1
ATOM 606 O O . LEU A 1 78 ? 7.587 -8.496 -5.740 1.00 77.94 78 LEU A O 1
ATOM 610 N N . LEU A 1 79 ? 7.859 -6.838 -4.267 1.00 75.94 79 LEU A N 1
ATOM 611 C CA . LEU A 1 79 ? 8.252 -5.864 -5.291 1.00 75.94 79 LEU A CA 1
ATOM 612 C C . LEU A 1 79 ? 9.501 -6.347 -6.043 1.00 75.94 79 LEU A C 1
ATOM 614 O O . LEU A 1 79 ? 9.508 -6.318 -7.266 1.00 75.94 79 LEU A O 1
ATOM 618 N N . GLY A 1 80 ? 10.491 -6.893 -5.325 1.00 69.44 80 GLY A N 1
ATOM 619 C CA . GLY A 1 80 ? 11.665 -7.557 -5.907 1.00 69.44 80 GLY A CA 1
ATOM 620 C C . GLY A 1 80 ? 11.322 -8.672 -6.900 1.00 69.44 80 GLY A C 1
ATOM 621 O O . GLY A 1 80 ? 11.878 -8.730 -7.993 1.00 69.44 80 GLY A O 1
ATOM 622 N N . GLU A 1 81 ? 10.386 -9.546 -6.540 1.00 68.94 81 GLU A N 1
ATOM 623 C CA . GLU A 1 81 ? 9.949 -10.680 -7.368 1.00 68.94 81 GLU A CA 1
ATOM 624 C C . GLU A 1 81 ? 9.079 -10.248 -8.560 1.00 68.94 81 GLU A C 1
ATOM 626 O O . GLU A 1 81 ? 9.181 -10.809 -9.654 1.00 68.94 81 GLU A O 1
ATOM 631 N N . VAL A 1 82 ? 8.267 -9.206 -8.384 1.00 65.19 82 VAL A N 1
ATOM 632 C CA . VAL A 1 82 ? 7.515 -8.546 -9.457 1.00 65.19 82 VAL A CA 1
ATOM 633 C C . VAL A 1 82 ? 8.469 -7.909 -10.463 1.00 65.19 82 VAL A C 1
ATOM 635 O O . VAL A 1 82 ? 8.292 -8.104 -11.664 1.00 65.19 82 VAL A O 1
ATOM 638 N N . TYR A 1 83 ? 9.536 -7.248 -10.001 1.00 64.06 83 TYR A N 1
ATOM 639 C CA . TYR A 1 83 ? 10.593 -6.752 -10.890 1.00 64.06 83 TYR A CA 1
ATOM 640 C C . TYR A 1 83 ? 11.212 -7.888 -11.697 1.00 64.06 83 TYR A C 1
ATOM 642 O O . TYR A 1 83 ? 11.351 -7.781 -12.911 1.00 64.06 83 TYR A O 1
ATOM 650 N N . ILE A 1 84 ? 11.529 -9.010 -11.050 1.00 60.75 84 ILE A N 1
ATOM 651 C CA . ILE A 1 84 ? 12.136 -10.155 -11.732 1.00 60.75 84 ILE A CA 1
ATOM 652 C C . ILE A 1 84 ? 11.174 -10.764 -12.760 1.00 60.75 84 ILE A C 1
ATOM 654 O O . ILE A 1 84 ? 11.602 -11.077 -13.866 1.00 60.75 84 ILE A O 1
ATOM 65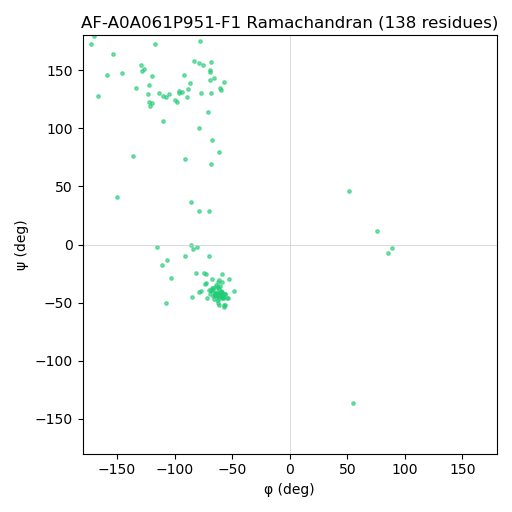8 N N . SER A 1 85 ? 9.897 -10.934 -12.424 1.00 64.56 85 SER A N 1
ATOM 659 C CA . SER A 1 85 ? 8.934 -11.627 -13.289 1.00 64.56 85 SER A CA 1
ATOM 660 C C . SER A 1 85 ? 8.433 -10.776 -14.458 1.00 64.56 85 SER A C 1
ATOM 662 O O . SER A 1 85 ? 8.334 -11.291 -15.572 1.00 64.56 85 SER A O 1
ATOM 664 N N . ILE A 1 86 ? 8.167 -9.483 -14.243 1.00 61.97 86 ILE A N 1
ATOM 665 C C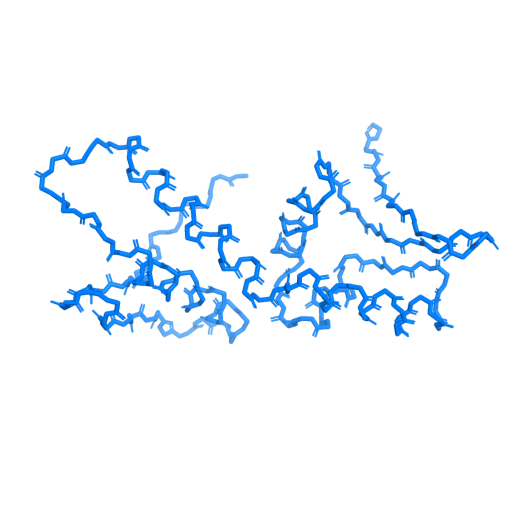A . ILE A 1 86 ? 7.628 -8.600 -15.285 1.00 61.97 86 ILE A CA 1
ATOM 666 C C . ILE A 1 86 ? 8.756 -8.032 -16.160 1.00 61.97 86 ILE A C 1
ATOM 668 O O . ILE A 1 86 ? 8.679 -8.126 -17.385 1.00 61.97 86 ILE A O 1
ATOM 672 N N . CYS A 1 87 ? 9.870 -7.559 -15.580 1.00 59.84 87 CYS A N 1
ATOM 673 C CA . CYS A 1 87 ? 10.983 -7.000 -16.368 1.00 59.84 87 CYS A CA 1
ATOM 674 C C . CYS A 1 87 ? 11.767 -8.052 -17.179 1.00 59.84 87 CYS A C 1
ATOM 676 O O . CYS A 1 87 ? 12.628 -7.699 -17.984 1.00 59.84 87 CYS A O 1
ATOM 678 N N . GLN A 1 88 ? 11.528 -9.352 -16.967 1.00 62.41 88 GLN A N 1
ATOM 679 C CA . GLN A 1 88 ? 12.039 -10.399 -17.861 1.00 62.41 88 GLN A CA 1
ATOM 680 C C . GLN A 1 88 ? 11.266 -10.475 -19.182 1.00 62.41 88 GLN A C 1
ATOM 682 O O . GLN A 1 88 ? 11.820 -10.947 -20.173 1.00 62.41 88 GLN A O 1
ATOM 687 N N . GLN A 1 89 ? 10.010 -10.023 -19.204 1.00 60.88 89 GLN A N 1
ATOM 688 C CA . GLN A 1 89 ? 9.129 -10.099 -20.372 1.00 60.88 89 GLN A CA 1
ATOM 689 C C . GLN A 1 89 ? 8.988 -8.747 -21.085 1.00 60.88 89 GLN A C 1
ATOM 691 O O . GLN A 1 89 ? 8.813 -8.721 -22.302 1.00 60.88 89 GLN A O 1
ATOM 696 N N . THR A 1 90 ? 9.114 -7.630 -20.361 1.00 59.62 90 THR A N 1
ATOM 697 C CA . THR A 1 90 ? 8.994 -6.264 -20.895 1.00 59.62 90 THR A CA 1
ATOM 698 C C . THR A 1 90 ? 10.195 -5.389 -20.515 1.00 59.62 90 THR A C 1
ATOM 700 O O . THR A 1 90 ? 10.815 -5.565 -19.469 1.00 59.62 90 THR A O 1
ATOM 703 N N . GLN A 1 91 ? 10.559 -4.425 -21.374 1.00 70.56 91 GLN A N 1
ATOM 704 C CA . GLN A 1 91 ? 11.672 -3.494 -21.102 1.00 70.56 91 GLN A CA 1
ATOM 705 C C . GLN A 1 91 ? 11.338 -2.446 -20.027 1.00 70.56 91 GLN A C 1
ATOM 707 O O . GLN A 1 91 ? 12.240 -1.924 -19.366 1.00 70.56 91 GLN A O 1
ATOM 712 N N . ALA A 1 92 ? 10.057 -2.136 -19.841 1.00 79.38 92 ALA A N 1
ATOM 713 C CA . ALA A 1 92 ? 9.572 -1.228 -18.814 1.00 79.38 92 ALA A CA 1
ATOM 714 C C . ALA A 1 92 ? 8.209 -1.703 -18.306 1.00 79.38 92 ALA A C 1
ATOM 716 O O . ALA A 1 92 ? 7.435 -2.287 -19.063 1.00 79.38 92 ALA A O 1
ATOM 717 N N . VAL A 1 93 ? 7.955 -1.446 -17.028 1.00 85.50 93 VAL A N 1
ATOM 718 C CA . VAL A 1 93 ? 6.723 -1.782 -16.318 1.00 85.50 93 VAL A CA 1
ATOM 719 C C . VAL A 1 93 ? 6.112 -0.491 -15.807 1.00 85.50 93 VAL A C 1
ATOM 721 O O . VAL A 1 93 ? 6.765 0.253 -15.070 1.00 85.50 93 VAL A O 1
ATOM 724 N N . LEU A 1 94 ? 4.880 -0.211 -16.204 1.00 89.00 94 LEU A N 1
ATOM 725 C CA . LEU A 1 94 ? 4.128 0.949 -15.743 1.00 89.00 94 LEU A CA 1
ATOM 726 C C . LEU A 1 94 ? 3.542 0.702 -14.351 1.00 89.00 94 LEU A C 1
ATOM 728 O O . LEU A 1 94 ? 3.316 -0.436 -13.935 1.00 89.00 94 LEU A O 1
ATOM 732 N N . VAL A 1 95 ? 3.262 1.780 -13.615 1.00 91.50 95 VAL A N 1
ATOM 733 C CA . VAL A 1 95 ? 2.646 1.661 -12.282 1.00 91.50 95 VAL A CA 1
ATOM 734 C C . VAL A 1 95 ? 1.262 1.018 -12.343 1.00 91.50 95 VAL A C 1
ATOM 736 O O . VAL A 1 95 ? 0.924 0.260 -11.437 1.00 91.50 95 VAL A O 1
ATOM 739 N N . SER A 1 96 ? 0.501 1.229 -13.417 1.00 91.94 96 SER A N 1
ATOM 740 C CA . SER A 1 96 ? -0.774 0.545 -13.654 1.00 91.94 96 SER A CA 1
ATOM 741 C C . SER A 1 96 ? -0.629 -0.983 -13.690 1.00 91.94 96 SER A C 1
ATOM 743 O O . SER A 1 96 ? -1.385 -1.684 -13.024 1.00 91.94 96 SER A O 1
ATOM 745 N N . GLU A 1 97 ? 0.401 -1.508 -14.357 1.00 88.69 97 GLU A N 1
ATOM 746 C CA . GLU A 1 97 ? 0.678 -2.952 -14.409 1.00 88.69 97 GLU A CA 1
ATOM 747 C C . GLU A 1 97 ? 1.074 -3.508 -13.032 1.00 88.69 97 GLU A C 1
ATOM 749 O O . GLU A 1 97 ? 0.675 -4.610 -12.647 1.00 88.69 97 GLU A O 1
ATOM 754 N N . ILE A 1 98 ? 1.827 -2.727 -12.250 1.00 89.62 98 ILE A N 1
ATOM 755 C CA . ILE A 1 98 ? 2.156 -3.068 -10.859 1.00 89.62 98 ILE A CA 1
ATOM 756 C C . ILE A 1 98 ? 0.878 -3.070 -10.006 1.00 89.62 98 ILE A C 1
ATOM 758 O O . ILE A 1 98 ? 0.672 -3.979 -9.200 1.00 89.62 98 ILE A O 1
ATOM 762 N N . ALA A 1 99 ? 0.008 -2.075 -10.177 1.00 92.88 99 ALA A N 1
ATOM 763 C CA . ALA A 1 99 ? -1.246 -1.963 -9.443 1.00 92.88 99 ALA A CA 1
ATOM 764 C C . ALA A 1 99 ? -2.164 -3.161 -9.716 1.00 92.88 99 ALA A C 1
ATOM 766 O O . ALA A 1 99 ? -2.686 -3.755 -8.768 1.00 92.88 99 ALA A O 1
ATOM 767 N N . ASP A 1 100 ? -2.276 -3.574 -10.979 1.00 91.50 100 ASP A N 1
ATOM 768 C CA . ASP A 1 100 ? -3.027 -4.758 -11.392 1.00 91.50 100 ASP A CA 1
ATOM 769 C C . ASP A 1 100 ? -2.450 -6.036 -10.775 1.00 91.50 100 ASP A C 1
ATOM 771 O O . ASP A 1 100 ? -3.201 -6.853 -10.238 1.00 91.50 100 ASP A O 1
ATOM 775 N N . HIS A 1 101 ? -1.120 -6.184 -10.755 1.00 89.50 101 HIS A N 1
ATOM 776 C CA . HIS A 1 101 ? -0.463 -7.338 -10.139 1.00 89.50 101 HIS A CA 1
ATOM 777 C C . HIS A 1 101 ? -0.817 -7.485 -8.651 1.00 89.50 101 HIS A C 1
ATOM 779 O O . HIS A 1 101 ? -1.151 -8.575 -8.184 1.00 89.50 101 HIS A O 1
ATOM 785 N N . PHE A 1 102 ? -0.782 -6.386 -7.895 1.00 91.56 102 PHE A N 1
ATOM 786 C CA . PHE A 1 102 ? -1.124 -6.388 -6.468 1.00 91.56 102 PHE A CA 1
ATOM 787 C C . PHE A 1 102 ? -2.628 -6.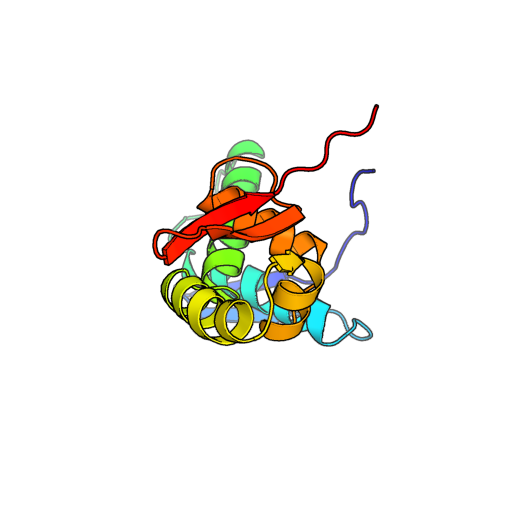224 -6.199 1.00 91.56 102 PHE A C 1
ATOM 789 O O . PHE A 1 102 ? -3.058 -6.240 -5.038 1.00 91.56 102 PHE A O 1
ATOM 796 N N . LEU A 1 103 ? -3.453 -6.099 -7.245 1.00 93.50 103 LEU A N 1
ATOM 797 C CA . LEU A 1 103 ? -4.892 -5.836 -7.176 1.00 93.50 103 LEU A CA 1
ATOM 798 C C . LEU A 1 103 ? -5.210 -4.620 -6.289 1.00 93.50 103 LEU A C 1
ATOM 800 O O . LEU A 1 103 ? -6.047 -4.702 -5.383 1.00 93.50 103 LEU A O 1
ATOM 804 N N . VAL A 1 104 ? -4.476 -3.528 -6.469 1.00 95.44 104 VAL A N 1
ATOM 805 C CA . VAL A 1 104 ? -4.670 -2.239 -5.785 1.00 95.44 104 VAL A CA 1
ATOM 806 C C . VAL A 1 104 ? -5.025 -1.162 -6.809 1.00 95.44 104 VAL A C 1
ATOM 808 O O . VAL A 1 104 ? -5.015 -1.411 -8.008 1.00 95.44 104 VAL A O 1
ATOM 811 N N . THR A 1 105 ? -5.383 0.038 -6.355 1.00 96.44 105 THR A N 1
ATOM 812 C CA . THR A 1 105 ? -5.533 1.167 -7.279 1.00 96.44 105 THR A CA 1
ATOM 813 C C . THR A 1 105 ? -4.167 1.693 -7.704 1.00 96.44 105 THR A C 1
ATOM 815 O O . THR A 1 105 ? -3.192 1.588 -6.960 1.00 96.44 105 THR A O 1
ATOM 818 N N . GLU A 1 106 ? -4.107 2.316 -8.878 1.00 95.31 106 GLU A N 1
ATOM 819 C CA . GLU A 1 106 ? -2.887 2.958 -9.376 1.00 95.31 106 GLU A CA 1
ATOM 820 C C . GLU A 1 106 ? -2.377 4.046 -8.417 1.00 95.31 106 GLU A C 1
ATOM 822 O O . GLU A 1 106 ? -1.193 4.079 -8.096 1.00 95.31 106 GLU A O 1
ATOM 827 N N . GLU A 1 107 ? -3.277 4.854 -7.843 1.00 95.50 107 GLU A N 1
ATOM 828 C CA . GLU A 1 107 ? -2.939 5.836 -6.799 1.00 95.50 107 GLU A CA 1
ATOM 829 C C . GLU A 1 107 ? -2.246 5.185 -5.589 1.00 95.50 107 GLU A C 1
ATOM 831 O O . GLU A 1 107 ? -1.256 5.701 -5.066 1.00 95.50 107 GLU A O 1
ATOM 836 N N . PHE A 1 108 ? -2.740 4.024 -5.148 1.00 95.88 108 PHE A N 1
ATOM 837 C CA . PHE A 1 108 ? -2.156 3.304 -4.021 1.00 95.88 108 PHE A CA 1
ATOM 838 C C . PHE A 1 108 ? -0.774 2.739 -4.369 1.00 95.88 108 PHE A C 1
ATOM 840 O O . PHE A 1 108 ? 0.143 2.790 -3.546 1.00 95.88 108 PHE A O 1
ATOM 847 N N . ALA A 1 109 ? -0.606 2.238 -5.595 1.00 95.06 109 ALA A N 1
ATOM 848 C CA . ALA A 1 109 ? 0.681 1.769 -6.091 1.00 95.06 109 ALA A CA 1
ATOM 849 C C . ALA A 1 109 ? 1.701 2.913 -6.195 1.00 95.06 109 ALA A C 1
ATOM 851 O O . ALA A 1 109 ? 2.825 2.755 -5.719 1.00 95.06 109 ALA A O 1
ATOM 852 N N . HIS A 1 110 ? 1.306 4.083 -6.709 1.00 95.12 110 HIS A N 1
ATOM 853 C CA . HIS A 1 110 ? 2.147 5.284 -6.707 1.00 95.12 110 HIS A CA 1
ATOM 854 C C . HIS A 1 110 ? 2.603 5.651 -5.298 1.00 95.12 110 HIS A C 1
ATOM 856 O O . HIS A 1 110 ? 3.805 5.757 -5.060 1.00 95.12 110 HIS A O 1
ATOM 862 N N . TYR A 1 111 ? 1.663 5.763 -4.354 1.00 95.44 111 TYR A N 1
ATOM 863 C CA . TYR A 1 111 ? 1.975 6.063 -2.957 1.00 95.44 111 TYR A CA 1
ATOM 864 C C . TYR A 1 111 ? 2.996 5.074 -2.380 1.00 95.44 111 TYR A C 1
ATOM 866 O O . TYR A 1 111 ? 3.986 5.462 -1.759 1.00 95.44 111 TYR A O 1
ATOM 874 N N . ARG A 1 112 ? 2.800 3.775 -2.621 1.00 93.88 112 ARG A N 1
ATOM 875 C CA . ARG A 1 112 ? 3.711 2.742 -2.133 1.00 93.88 112 ARG A CA 1
ATOM 876 C C . ARG A 1 112 ? 5.110 2.832 -2.743 1.00 93.88 112 ARG A C 1
ATOM 878 O O . ARG A 1 112 ? 6.091 2.575 -2.036 1.00 93.88 112 ARG A O 1
ATOM 885 N N . LEU A 1 113 ? 5.202 3.091 -4.043 1.00 92.19 113 LEU A N 1
ATOM 886 C CA . LEU A 1 113 ? 6.477 3.187 -4.749 1.00 92.19 113 LEU A CA 1
ATOM 887 C C . LEU A 1 113 ? 7.227 4.451 -4.331 1.00 92.19 113 LEU A C 1
ATOM 889 O O . LEU A 1 113 ? 8.424 4.380 -4.073 1.00 92.19 113 LEU A O 1
ATOM 893 N N . GLU A 1 114 ? 6.530 5.566 -4.134 1.00 93.50 114 GLU A N 1
ATOM 894 C CA . GLU A 1 114 ? 7.125 6.783 -3.580 1.00 93.50 114 GLU A CA 1
ATOM 895 C C . GLU A 1 114 ? 7.704 6.542 -2.179 1.00 93.50 114 GLU A C 1
ATOM 897 O O . GLU A 1 114 ? 8.832 6.945 -1.906 1.00 93.50 114 GLU A O 1
ATOM 902 N N . LEU A 1 115 ? 7.016 5.778 -1.321 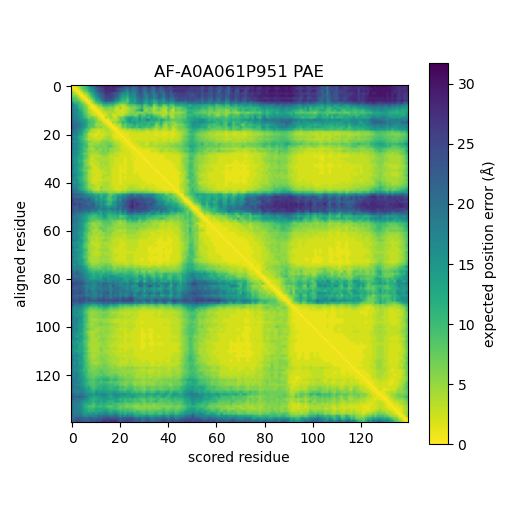1.00 92.69 115 LEU A N 1
ATOM 903 C CA . LEU A 1 115 ? 7.577 5.347 -0.033 1.00 92.69 115 LEU A CA 1
ATOM 904 C C . LEU A 1 115 ? 8.840 4.480 -0.179 1.00 92.69 115 LEU A C 1
ATOM 906 O O . LEU A 1 115 ? 9.679 4.480 0.719 1.00 92.69 115 LEU A O 1
ATOM 910 N N . ALA A 1 116 ? 8.962 3.706 -1.262 1.00 89.88 116 ALA A N 1
ATOM 911 C CA . ALA A 1 116 ? 10.109 2.828 -1.497 1.00 89.88 116 ALA A CA 1
ATOM 912 C C . ALA A 1 116 ? 11.335 3.587 -2.023 1.00 89.88 116 ALA A C 1
ATOM 914 O O . ALA A 1 116 ? 12.457 3.282 -1.625 1.00 89.88 116 ALA A O 1
ATOM 915 N N . PHE A 1 117 ? 11.115 4.537 -2.933 1.00 88.62 117 PHE A N 1
ATOM 916 C CA . PHE A 1 117 ? 12.173 5.202 -3.696 1.00 88.62 117 PHE A CA 1
ATOM 917 C C . PHE A 1 117 ? 12.438 6.647 -3.251 1.00 88.62 117 PHE A C 1
ATOM 919 O O . PHE A 1 117 ? 13.462 7.218 -3.611 1.00 88.62 117 PHE A O 1
ATOM 926 N N . GLY A 1 118 ? 11.553 7.238 -2.444 1.00 91.12 118 GLY A N 1
ATOM 927 C CA . GLY A 1 118 ? 11.684 8.603 -1.930 1.00 91.12 118 GLY A CA 1
ATOM 928 C C . GLY A 1 118 ? 11.366 9.700 -2.950 1.00 91.12 118 GLY A C 1
ATOM 929 O O . GLY A 1 118 ? 11.674 10.862 -2.697 1.00 91.12 118 GLY A O 1
ATOM 930 N N . HIS A 1 119 ? 10.786 9.346 -4.098 1.00 90.75 119 HIS A N 1
ATOM 931 C CA . HIS A 1 119 ? 10.382 10.275 -5.151 1.00 90.75 119 HIS A CA 1
ATOM 932 C C . HIS A 1 119 ? 9.222 9.686 -5.982 1.00 90.75 119 HIS A C 1
ATOM 934 O O . HIS A 1 119 ? 9.006 8.471 -5.939 1.00 90.75 119 HIS A O 1
ATOM 940 N N . PRO A 1 120 ? 8.491 10.498 -6.772 1.00 92.62 120 PRO A N 1
ATOM 941 C CA . PRO A 1 120 ? 7.434 10.002 -7.650 1.00 92.62 120 PRO A CA 1
ATOM 942 C C . PRO A 1 120 ? 7.958 9.013 -8.698 1.00 92.62 120 PRO A C 1
ATOM 944 O O . PRO A 1 120 ? 8.964 9.270 -9.363 1.00 92.62 120 PRO A O 1
ATOM 947 N N . VAL A 1 121 ? 7.247 7.899 -8.876 1.00 90.12 121 VAL A N 1
ATOM 948 C CA . VAL A 1 121 ? 7.574 6.833 -9.836 1.00 90.12 121 VAL A CA 1
ATOM 949 C C . VAL A 1 121 ? 6.387 6.628 -10.770 1.00 90.12 121 VAL A C 1
ATOM 951 O O . VAL A 1 121 ? 5.272 6.467 -10.291 1.00 90.12 121 VAL A O 1
ATOM 954 N N . HIS A 1 122 ? 6.628 6.620 -12.082 1.00 90.88 122 HIS A N 1
ATOM 955 C CA . HIS A 1 122 ? 5.641 6.362 -13.145 1.00 90.88 122 HIS A CA 1
ATOM 956 C C . HIS A 1 122 ? 5.870 5.027 -13.860 1.00 90.88 122 HIS A C 1
ATOM 958 O O . HIS A 1 122 ? 4.972 4.485 -14.502 1.00 90.88 122 HIS A O 1
ATOM 964 N N . GLY A 1 123 ? 7.063 4.464 -13.713 1.00 88.06 123 GLY A N 1
ATOM 965 C CA . GLY A 1 123 ? 7.386 3.141 -14.210 1.00 88.06 123 GLY A CA 1
ATOM 966 C C . GLY A 1 123 ? 8.754 2.697 -13.729 1.00 88.06 123 GLY A C 1
ATOM 967 O O . GLY A 1 123 ? 9.486 3.461 -13.098 1.00 88.06 123 GLY A O 1
ATOM 968 N N . ILE A 1 124 ? 9.087 1.445 -13.999 1.00 85.56 124 ILE A N 1
ATOM 969 C CA . ILE A 1 124 ? 10.354 0.830 -13.617 1.00 85.56 124 ILE A CA 1
ATOM 970 C C . ILE A 1 124 ? 10.899 0.085 -14.827 1.00 85.56 124 ILE A C 1
ATOM 972 O O . ILE A 1 124 ? 10.166 -0.597 -15.538 1.00 85.56 124 ILE A O 1
ATOM 976 N N . THR A 1 125 ? 12.186 0.248 -15.094 1.00 84.88 125 THR A N 1
ATOM 977 C CA . THR A 1 125 ? 12.867 -0.315 -16.260 1.00 84.88 125 THR A CA 1
ATOM 978 C C . THR A 1 125 ? 14.124 -1.056 -15.835 1.00 84.88 125 THR A C 1
ATOM 980 O O . THR A 1 125 ? 14.707 -0.772 -14.785 1.00 84.88 125 THR A O 1
ATOM 983 N N . LYS A 1 126 ? 14.545 -2.022 -16.650 1.00 81.56 126 LYS A N 1
ATOM 984 C CA . LYS A 1 126 ? 15.779 -2.772 -16.433 1.00 81.56 126 LYS A CA 1
ATOM 985 C C . LYS A 1 126 ? 16.912 -2.158 -17.249 1.00 81.56 126 LYS A C 1
ATOM 987 O O . LYS A 1 126 ? 16.778 -1.951 -18.453 1.00 81.56 126 LYS A O 1
ATOM 992 N N . LEU A 1 127 ? 18.038 -1.905 -16.596 1.00 80.69 127 LEU A N 1
ATOM 993 C CA . LEU A 1 127 ? 19.245 -1.392 -17.229 1.00 80.69 127 LEU A CA 1
ATOM 994 C C . LEU A 1 127 ? 20.069 -2.527 -17.874 1.00 80.69 127 LEU A C 1
ATOM 996 O O . LEU A 1 127 ? 19.941 -3.692 -17.481 1.00 80.69 127 LEU A O 1
ATOM 1000 N N . PRO A 1 128 ? 20.938 -2.214 -18.859 1.00 78.50 128 PRO A N 1
ATOM 1001 C CA . PRO A 1 128 ? 21.757 -3.216 -19.552 1.00 78.50 128 PRO A CA 1
ATOM 1002 C C . PRO A 1 128 ? 22.690 -4.023 -18.638 1.00 78.50 128 PRO A C 1
ATOM 1004 O O . PRO A 1 128 ? 23.046 -5.151 -18.968 1.00 78.50 128 PRO A O 1
ATOM 1007 N N . ASP A 1 129 ? 23.073 -3.462 -17.490 1.00 81.25 129 ASP A N 1
ATOM 1008 C CA . ASP A 1 129 ? 23.907 -4.111 -16.472 1.00 81.25 129 ASP A CA 1
ATOM 1009 C C . ASP A 1 129 ? 23.123 -5.075 -15.557 1.00 81.25 129 ASP A C 1
ATOM 1011 O O . ASP A 1 129 ? 23.704 -5.728 -14.690 1.00 81.25 129 ASP A O 1
ATOM 1015 N N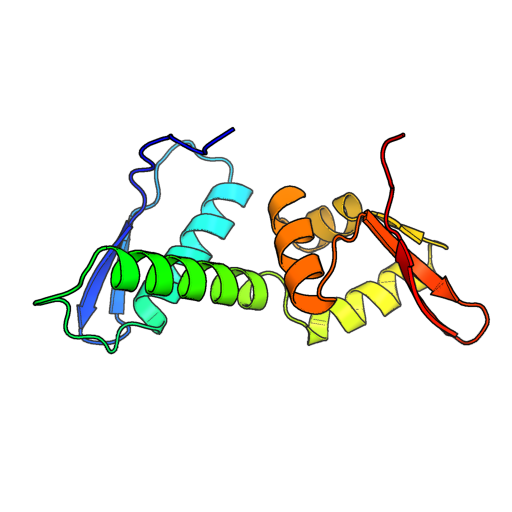 . GLY A 1 130 ? 21.806 -5.188 -15.755 1.00 74.19 130 GLY A N 1
ATOM 1016 C CA . GLY A 1 130 ? 20.914 -6.028 -14.965 1.00 74.19 130 GLY A CA 1
ATOM 1017 C C . GLY A 1 130 ? 20.319 -5.350 -13.731 1.00 74.19 130 GLY A C 1
ATOM 1018 O O . GLY A 1 130 ? 19.490 -5.973 -13.067 1.00 74.19 130 GLY A O 1
ATOM 1019 N N . SER A 1 131 ? 20.695 -4.104 -13.434 1.00 78.88 131 SER A N 1
ATOM 1020 C CA . SER A 1 131 ? 20.072 -3.295 -12.384 1.00 78.88 131 SER A CA 1
ATOM 1021 C C . SER A 1 131 ? 18.721 -2.712 -12.835 1.00 78.88 131 SER A C 1
ATOM 1023 O O . SER A 1 131 ? 18.301 -2.898 -13.979 1.00 78.88 131 SER A O 1
ATOM 1025 N N . HIS A 1 132 ? 18.004 -2.041 -11.931 1.00 78.44 132 HIS A N 1
ATOM 1026 C CA . HIS A 1 132 ? 16.695 -1.443 -12.216 1.00 78.44 132 HIS A CA 1
ATOM 1027 C C . HIS A 1 132 ? 16.739 0.068 -11.987 1.00 78.44 132 HIS A C 1
ATOM 1029 O O . HIS A 1 132 ? 17.400 0.536 -11.060 1.00 78.44 132 HIS A O 1
ATOM 1035 N N . ALA A 1 133 ? 16.002 0.815 -12.804 1.00 84.06 133 ALA A N 1
ATOM 1036 C CA . ALA A 1 133 ? 15.835 2.257 -12.691 1.00 84.06 133 ALA A CA 1
ATOM 1037 C C . ALA A 1 133 ? 14.349 2.630 -12.645 1.00 84.06 133 ALA A C 1
ATOM 1039 O O . ALA A 1 133 ? 13.500 1.939 -13.208 1.00 84.06 133 ALA A O 1
ATOM 1040 N N . THR A 1 134 ? 14.039 3.735 -11.977 1.00 88.38 134 THR A N 1
ATOM 1041 C CA . THR A 1 134 ? 12.700 4.325 -11.927 1.00 88.38 134 THR A CA 1
ATOM 1042 C C . THR A 1 134 ? 12.535 5.353 -13.048 1.00 88.38 134 THR A C 1
ATOM 1044 O O . THR A 1 134 ? 13.477 6.039 -13.440 1.00 88.38 134 THR A O 1
ATOM 1047 N N . ILE A 1 135 ? 11.322 5.457 -13.582 1.00 87.50 135 ILE A N 1
ATOM 1048 C CA . ILE A 1 135 ? 10.920 6.442 -14.586 1.00 87.50 135 ILE A CA 1
ATOM 1049 C C . ILE A 1 135 ? 10.082 7.500 -13.879 1.00 87.50 135 ILE A C 1
ATOM 1051 O O . ILE A 1 135 ? 9.113 7.169 -13.193 1.00 87.50 135 ILE A O 1
ATOM 1055 N N . GLN A 1 136 ? 10.423 8.769 -14.077 1.00 89.25 136 GLN A N 1
ATOM 1056 C CA . GLN A 1 136 ? 9.631 9.906 -13.628 1.00 89.25 136 GLN A CA 1
ATOM 1057 C C . GLN A 1 136 ? 9.284 10.773 -14.837 1.00 89.25 136 GLN A C 1
ATOM 1059 O O . GLN A 1 136 ? 10.179 11.208 -15.558 1.00 89.25 136 GLN A O 1
ATOM 1064 N N . MET A 1 137 ? 7.991 11.000 -15.069 1.00 84.31 137 MET A N 1
ATOM 1065 C CA . MET A 1 137 ? 7.529 11.958 -16.068 1.00 84.31 137 MET A CA 1
ATOM 1066 C C . MET A 1 137 ? 7.453 13.348 -15.436 1.00 84.31 137 MET A C 1
ATOM 1068 O O . MET A 1 137 ? 7.042 13.486 -14.282 1.00 84.31 137 MET A O 1
ATOM 1072 N N . PHE A 1 138 ? 7.872 14.357 -16.192 1.00 81.44 138 PHE A N 1
ATOM 1073 C CA . PHE A 1 138 ? 7.709 15.764 -15.850 1.00 81.44 138 PHE A CA 1
ATOM 1074 C C . PHE A 1 138 ? 6.684 16.345 -16.821 1.00 81.44 138 PHE A C 1
ATOM 1076 O O . PHE A 1 138 ? 6.812 16.142 -18.028 1.00 81.44 138 PHE A O 1
ATOM 1083 N N . GLU A 1 139 ? 5.655 17.007 -16.300 1.00 74.81 139 GLU A N 1
ATOM 1084 C CA . GLU A 1 139 ? 4.758 17.815 -17.128 1.00 74.81 139 GLU A CA 1
ATOM 1085 C C . GLU A 1 139 ? 5.477 19.135 -17.461 1.00 74.81 139 GLU A C 1
ATOM 1087 O O . GLU A 1 139 ? 6.061 19.752 -16.565 1.00 74.81 139 GLU A O 1
ATOM 1092 N N . GLU A 1 140 ? 5.499 19.506 -18.748 1.00 51.12 140 GLU A N 1
ATOM 1093 C CA . GLU A 1 140 ? 6.025 20.791 -19.252 1.00 51.12 140 GLU A CA 1
ATOM 1094 C C . GLU A 1 140 ? 5.088 21.968 -18.945 1.00 51.12 140 GLU A C 1
ATOM 1096 O O . GLU A 1 140 ? 3.850 21.797 -19.050 1.00 51.12 140 GLU A O 1
#

Mean predicted aligned error: 8.51 Å

Sequence (140 aa):
MPMGVTNISKAIPIKGRRGIIYIQSGLNPIIKKIILAEEFCHLYSHEQKQLEESNSSINKVENQAKTMAAYLLMPSSLLGEVYISICQQTQAVLVSEIADHFLVTEEFAHYRLELAFGHPVHGITKLPDGSHATIQMFEE

Nearest PDB structures (foldseek):
  5gjq-assembly1_R  TM=3.228E-01  e=6.500E-01  Homo sapiens
  6epf-assembly1_Q  TM=3.082E-01  e=1.883E+00  Rattus norvegicus
  3txn-assembly1_A  TM=3.232E-01  e=5.786E+00  Drosophila melanogaster
  4d18-assembly2_J  TM=3.125E-01  e=9.848E+00  Homo sapiens

Radius of gyration: 17.52 Å; Cα contacts (8 Å, |Δi|>4): 163; chains: 1; bounding box: 45×32×48 Å